Protein AF-A0A0C9VU70-F1 (afdb_monomer_lite)

Organism: Sphaerobolus stellatus (strain SS14) (NCBI:txid990650)

Foldseek 3Di:
DDDDPDDPPPDDCDPVNVVVVVVVVVVVVCVVCVPVDDDDDDDDPPPPDDDADQQEDDPPQFAQAWAPPDDPDVVTDHHAFDADPVRDTHDQFADLVPPPGRRIGGHPNVVVVVVVDDPD

Radius of gyration: 23.04 Å; chains: 1; bounding box: 47×36×75 Å

Secondary structure (DSSP, 8-state):
-----SSS---PPPHHHHHHHHHHHHHHHHHHHTTSS----------S-PPPPTT---GGG--SS-BTT--SSTT-PPPPPEE-TTS-EE-SB--TT-SSSTT-B--HHHHHHTTSS---

pLDDT: mean 81.56, std 17.7, range [32.16, 96.75]

Sequence (120 aa):
ILFRAGKNCDGYFTSEDLLKQVEKAIDIFESRTNGTATGLFMFDNAPSHQKCAPDALSARKMTKDPCEGWTHHKDGPRMCPGVLSDGSLQSFYFPNDHPTMPGWFKGLASFTKAHLLPQK

Structure (mmCIF, N/CA/C/O backbone):
data_AF-A0A0C9VU70-F1
#
_entry.id   AF-A0A0C9VU70-F1
#
loop_
_atom_site.group_PDB
_atom_site.id
_atom_site.type_symbol
_atom_site.label_atom_id
_atom_site.label_alt_id
_atom_site.label_comp_id
_atom_site.label_asym_id
_atom_site.label_entity_id
_atom_site.label_seq_id
_atom_site.pdbx_PDB_ins_code
_atom_site.Cartn_x
_atom_site.Cartn_y
_atom_site.Cartn_z
_atom_site.occupancy
_atom_site.B_iso_or_equiv
_atom_site.auth_seq_id
_atom_site.auth_comp_id
_atom_site.auth_asym_id
_atom_site.auth_atom_id
_atom_site.pdbx_PDB_model_num
ATOM 1 N N . ILE A 1 1 ? -13.955 26.086 -6.479 1.00 51.00 1 ILE A N 1
ATOM 2 C CA . ILE A 1 1 ? -13.919 25.545 -5.097 1.00 51.00 1 ILE A CA 1
ATOM 3 C C . ILE A 1 1 ? -13.038 24.302 -5.124 1.00 51.00 1 ILE A C 1
ATOM 5 O O . ILE A 1 1 ? -13.331 23.405 -5.902 1.00 51.00 1 ILE A O 1
ATOM 9 N N . LEU A 1 2 ? -11.928 24.280 -4.377 1.00 48.12 2 LEU A N 1
ATOM 10 C CA . LEU A 1 2 ? -11.017 23.130 -4.326 1.00 48.12 2 LEU A CA 1
ATOM 11 C C . LEU A 1 2 ? -11.406 22.253 -3.128 1.00 48.12 2 LEU A C 1
ATOM 13 O O . LEU A 1 2 ? -11.131 22.611 -1.985 1.00 48.12 2 LEU A O 1
ATOM 17 N N . PHE A 1 3 ? -12.077 21.133 -3.386 1.00 53.91 3 PHE A N 1
ATOM 18 C CA . PHE A 1 3 ? -12.405 20.155 -2.351 1.00 53.91 3 PHE A CA 1
ATOM 19 C C . PHE A 1 3 ? -11.135 19.386 -1.960 1.00 53.91 3 PHE A C 1
ATOM 21 O O . PHE A 1 3 ? -10.538 18.704 -2.792 1.00 53.91 3 PHE A O 1
ATOM 28 N N . ARG A 1 4 ? -10.696 19.523 -0.704 1.00 45.69 4 ARG A N 1
ATOM 29 C CA . ARG A 1 4 ? -9.593 18.740 -0.128 1.00 45.69 4 ARG A CA 1
ATOM 30 C C . ARG A 1 4 ? -10.188 17.680 0.794 1.00 45.69 4 ARG A C 1
ATOM 32 O O . ARG A 1 4 ? -10.639 18.006 1.887 1.00 45.69 4 ARG A O 1
ATOM 39 N N . ALA A 1 5 ? -10.217 16.431 0.343 1.00 50.44 5 ALA A N 1
ATOM 40 C CA . ALA A 1 5 ? -10.612 15.307 1.185 1.00 50.44 5 ALA A CA 1
ATOM 41 C C . ALA A 1 5 ? -9.443 14.877 2.087 1.00 50.44 5 ALA A C 1
ATOM 43 O O . ALA A 1 5 ? -8.328 14.688 1.600 1.00 50.44 5 ALA A O 1
ATOM 44 N N . GLY A 1 6 ? -9.719 14.679 3.381 1.00 54.88 6 GLY A N 1
ATOM 45 C CA . GLY A 1 6 ? -8.754 14.190 4.372 1.00 54.88 6 GLY A CA 1
ATOM 46 C C . GLY A 1 6 ? -7.858 15.287 4.952 1.00 54.88 6 GLY A C 1
ATOM 47 O O . GLY A 1 6 ? -7.347 16.144 4.235 1.00 54.88 6 GLY A O 1
ATOM 48 N N . LYS A 1 7 ? -7.666 15.266 6.278 1.00 47.84 7 LYS A N 1
ATOM 49 C CA . LYS A 1 7 ? -7.051 16.379 7.017 1.00 47.84 7 LYS A CA 1
ATOM 50 C C . LYS A 1 7 ? -5.566 16.599 6.682 1.00 47.84 7 LYS A C 1
ATOM 52 O O . LYS A 1 7 ? -5.150 17.741 6.771 1.00 47.84 7 LYS A O 1
ATOM 57 N N . ASN A 1 8 ? -4.812 15.582 6.231 1.00 49.22 8 ASN A N 1
ATOM 58 C CA . ASN A 1 8 ? -3.344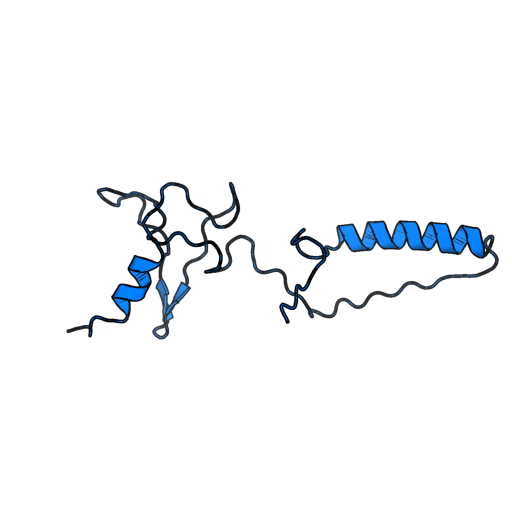 15.687 6.084 1.00 49.22 8 ASN A CA 1
ATOM 59 C C . ASN A 1 8 ? -2.649 14.738 5.068 1.00 49.22 8 ASN A C 1
ATOM 61 O O . ASN A 1 8 ? -1.429 14.757 4.973 1.00 49.22 8 ASN A O 1
ATOM 65 N N . CYS A 1 9 ? -3.349 13.903 4.289 1.00 52.59 9 CYS A N 1
ATOM 66 C CA . CYS A 1 9 ? -2.705 12.790 3.549 1.00 52.59 9 CYS A CA 1
ATOM 67 C C . CYS A 1 9 ? -1.923 11.794 4.447 1.00 52.59 9 CYS A C 1
ATOM 69 O O . CYS A 1 9 ? -1.041 11.101 3.943 1.00 52.59 9 CYS A O 1
ATOM 71 N N . ASP A 1 10 ? -2.270 11.681 5.736 1.00 53.59 10 ASP A N 1
ATOM 72 C C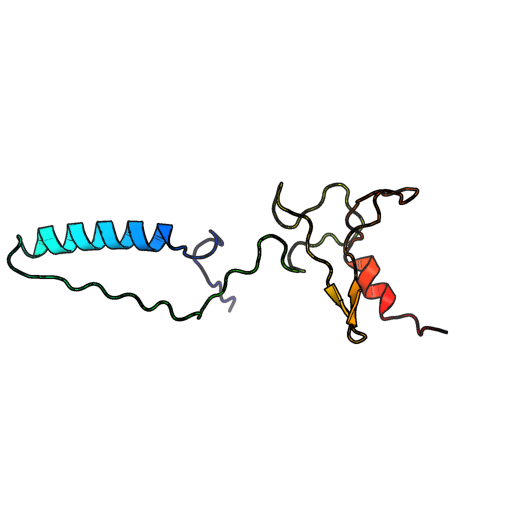A . ASP A 1 10 ? -1.596 10.850 6.760 1.00 53.59 10 ASP A CA 1
ATOM 73 C C . ASP A 1 10 ? -1.810 9.325 6.599 1.00 53.59 10 ASP A C 1
ATOM 75 O O . ASP A 1 10 ? -1.613 8.551 7.530 1.00 53.59 10 ASP A O 1
ATOM 79 N N . GLY A 1 11 ? -2.191 8.861 5.407 1.00 59.47 11 GLY A N 1
ATOM 80 C CA . GLY A 1 11 ? -2.491 7.456 5.140 1.00 59.47 11 GLY A CA 1
ATOM 81 C C . GLY A 1 11 ? -3.966 7.093 5.319 1.00 59.47 11 GLY A C 1
ATOM 82 O O . GLY A 1 11 ? -4.837 7.955 5.433 1.00 59.47 11 GLY A O 1
ATOM 83 N N . TYR A 1 12 ? -4.244 5.793 5.237 1.00 65.44 12 TYR A N 1
ATOM 84 C CA . TYR A 1 12 ? -5.577 5.230 5.442 1.00 65.44 12 TYR A CA 1
ATOM 85 C C . TYR A 1 12 ? -5.783 4.947 6.927 1.00 65.44 12 TYR A C 1
ATOM 87 O O . TYR A 1 12 ? -4.841 4.521 7.585 1.00 65.44 12 TYR A O 1
ATOM 95 N N . PHE A 1 13 ? -7.009 5.136 7.413 1.00 71.69 13 PHE A N 1
ATOM 96 C CA . PHE A 1 13 ? -7.414 4.701 8.748 1.00 71.69 13 PHE A CA 1
ATOM 97 C C . PHE A 1 13 ? -7.218 3.186 8.861 1.00 71.69 13 PHE A C 1
ATOM 99 O O . PHE A 1 13 ? -7.778 2.436 8.053 1.00 71.69 13 PHE A O 1
ATOM 106 N N . THR A 1 14 ? -6.384 2.744 9.801 1.00 78.25 14 THR A N 1
ATOM 107 C CA . THR A 1 14 ? -6.055 1.322 9.961 1.00 78.25 14 THR A CA 1
ATOM 108 C C . THR A 1 14 ? -6.796 0.682 11.136 1.00 78.25 14 THR A C 1
ATOM 110 O O . THR A 1 14 ? -7.457 1.352 11.931 1.00 78.25 14 THR A O 1
ATOM 113 N N . SER A 1 15 ? -6.670 -0.641 11.270 1.00 82.56 15 SER A N 1
ATOM 114 C CA . SER A 1 15 ? -7.137 -1.381 12.448 1.00 82.56 15 SER A CA 1
ATOM 115 C C . SER A 1 15 ? -6.515 -0.861 13.743 1.00 82.56 15 SER A C 1
ATOM 117 O O . SER A 1 15 ? -7.182 -0.812 14.771 1.00 82.56 15 SER A O 1
ATOM 119 N N . GLU A 1 16 ? -5.256 -0.429 13.704 1.00 85.44 16 GLU A N 1
ATOM 120 C CA . GLU A 1 16 ? -4.565 0.115 14.875 1.00 85.44 16 GLU A CA 1
ATOM 121 C C . GLU A 1 16 ? -5.147 1.472 15.288 1.00 85.44 16 GLU A C 1
ATOM 123 O O . GLU A 1 16 ? -5.235 1.765 16.482 1.00 85.44 16 GLU A O 1
ATOM 128 N N . ASP A 1 17 ? -5.568 2.293 14.322 1.00 85.81 17 ASP A N 1
ATOM 129 C CA . ASP A 1 17 ? -6.256 3.555 14.603 1.00 85.81 17 ASP A CA 1
ATOM 130 C C . ASP A 1 17 ? -7.642 3.311 15.210 1.00 85.81 17 ASP A C 1
ATOM 132 O O . ASP A 1 17 ? -8.019 3.992 16.169 1.00 85.81 17 ASP A O 1
ATOM 136 N N . LEU A 1 18 ? -8.361 2.296 14.711 1.00 88.69 18 LEU A N 1
ATOM 137 C CA . LEU A 1 18 ? -9.634 1.853 15.280 1.00 88.69 18 LEU A CA 1
ATOM 138 C C . LEU A 1 18 ? -9.463 1.465 16.753 1.00 88.69 18 LEU A C 1
ATOM 140 O O . LEU A 1 18 ? -10.169 2.001 17.602 1.00 88.69 18 LEU A O 1
ATOM 144 N N . LEU A 1 19 ? -8.501 0.592 17.069 1.00 91.44 19 LEU A N 1
ATOM 145 C CA . LEU A 1 19 ? -8.259 0.133 18.442 1.00 91.44 19 LEU A CA 1
ATOM 146 C C . LEU A 1 19 ? -7.985 1.304 19.395 1.00 91.44 19 LEU A C 1
ATOM 148 O O . LEU A 1 19 ? -8.670 1.444 20.407 1.00 91.44 19 LEU A O 1
ATOM 152 N N . LYS A 1 20 ? -7.072 2.211 19.023 1.00 92.81 20 LYS A N 1
ATOM 153 C CA . LYS A 1 20 ? -6.744 3.402 19.832 1.00 92.81 20 LYS A CA 1
ATOM 154 C C . LYS A 1 20 ? -7.948 4.310 20.070 1.00 92.81 20 LYS A C 1
ATOM 156 O O . LYS A 1 20 ? -8.039 4.974 21.104 1.00 92.81 20 LYS A O 1
ATOM 161 N N . GLN A 1 21 ? -8.838 4.426 19.087 1.00 92.75 21 GLN A N 1
ATOM 162 C CA . GLN A 1 21 ? -10.044 5.234 19.221 1.00 92.75 21 GLN A CA 1
ATOM 163 C C . GLN A 1 21 ? -11.063 4.563 20.147 1.00 92.75 21 GLN A C 1
ATOM 165 O O . GLN A 1 21 ? -11.703 5.254 20.940 1.00 92.75 21 GLN A O 1
ATOM 170 N N . VAL A 1 22 ? -11.201 3.239 20.060 1.00 95.25 22 VAL A N 1
ATOM 171 C CA . VAL A 1 22 ? -12.130 2.462 20.887 1.00 95.25 22 VAL A CA 1
ATOM 172 C C . VAL A 1 22 ? -11.701 2.445 22.348 1.00 95.25 22 VAL A C 1
ATOM 174 O O . VAL A 1 22 ? -12.548 2.672 23.202 1.00 95.25 22 VAL A O 1
ATOM 177 N N . GLU A 1 23 ? -10.410 2.289 22.643 1.00 96.62 23 GLU A N 1
ATOM 178 C CA . GLU A 1 23 ? -9.882 2.391 24.014 1.00 96.62 23 GLU A CA 1
ATOM 179 C C . GLU A 1 23 ? -10.287 3.719 24.669 1.00 96.62 23 GLU A C 1
ATOM 181 O O . GLU A 1 23 ? -10.918 3.738 25.722 1.00 96.62 23 GLU A O 1
ATOM 186 N N . LYS A 1 24 ? -10.060 4.842 23.976 1.00 96.44 24 LYS A N 1
ATOM 187 C CA . LYS A 1 24 ? -10.484 6.164 24.464 1.00 96.44 24 LYS A CA 1
ATOM 188 C C . LYS A 1 24 ? -11.998 6.281 24.626 1.00 96.44 24 LYS A C 1
ATOM 190 O O . LYS A 1 24 ? -12.469 6.982 25.518 1.00 96.44 24 LYS A O 1
ATOM 195 N N . ALA A 1 25 ? -12.771 5.661 23.736 1.00 95.56 25 ALA A N 1
ATOM 196 C CA . ALA A 1 25 ? -14.225 5.671 23.830 1.00 95.56 25 ALA A CA 1
ATOM 197 C C . ALA A 1 25 ? -14.716 4.885 25.055 1.00 95.56 25 ALA A C 1
ATOM 199 O O . ALA A 1 25 ? -15.658 5.335 25.706 1.00 95.56 25 ALA A O 1
ATOM 200 N N . ILE A 1 26 ? -14.062 3.768 25.389 1.00 96.38 26 ILE A N 1
ATOM 201 C CA . ILE A 1 26 ? -14.329 2.982 26.599 1.00 96.38 26 ILE A CA 1
ATOM 202 C C . ILE A 1 26 ? -14.014 3.818 27.843 1.00 96.38 26 ILE A C 1
ATOM 204 O O . ILE A 1 26 ? -14.902 3.982 28.675 1.00 96.38 26 ILE A O 1
ATOM 208 N N . ASP A 1 27 ? -12.839 4.453 27.920 1.00 96.19 27 ASP A N 1
ATOM 209 C CA . ASP A 1 27 ? -12.466 5.311 29.060 1.00 96.19 27 ASP A CA 1
ATOM 210 C C . ASP A 1 27 ? -13.502 6.428 29.305 1.00 96.19 27 ASP A C 1
ATOM 212 O O . ASP A 1 27 ? -13.919 6.721 30.433 1.00 96.19 27 ASP A O 1
ATOM 216 N N . ILE A 1 28 ? -13.959 7.068 28.224 1.00 96.38 28 ILE A N 1
ATOM 217 C CA . ILE A 1 28 ? -14.998 8.101 28.291 1.00 96.38 28 ILE A CA 1
ATOM 218 C C . ILE A 1 28 ? -16.331 7.494 28.735 1.00 96.38 28 ILE A C 1
ATOM 220 O O . ILE A 1 28 ? -17.023 8.079 29.565 1.00 96.38 28 ILE A O 1
ATOM 224 N N . PHE A 1 29 ? -16.714 6.340 28.196 1.00 96.75 29 PHE A N 1
ATOM 225 C CA . PHE A 1 29 ? -17.962 5.679 28.558 1.00 96.75 29 PHE A CA 1
ATOM 226 C C . PHE A 1 29 ? -17.983 5.294 30.042 1.00 96.75 29 PHE A C 1
ATOM 228 O O . PHE A 1 29 ? -18.928 5.641 30.753 1.00 96.75 29 PHE A O 1
ATOM 235 N N . GLU A 1 30 ? -16.936 4.640 30.536 1.00 96.12 30 GLU A N 1
ATOM 236 C CA . GLU A 1 30 ? -16.834 4.207 31.930 1.00 96.12 30 GLU A CA 1
ATOM 237 C C . GLU A 1 30 ? -16.805 5.399 32.891 1.00 96.12 30 GLU A C 1
ATOM 239 O O . GLU A 1 30 ? -17.543 5.413 33.878 1.00 96.12 30 GLU A O 1
ATOM 244 N N . SER A 1 31 ? -16.039 6.448 32.569 1.00 95.69 31 SER A N 1
ATOM 245 C CA . SER A 1 31 ? -15.976 7.660 33.401 1.00 95.69 31 SER A CA 1
ATOM 246 C C . SER A 1 31 ? -17.301 8.421 33.478 1.00 95.69 31 SER A C 1
ATOM 248 O O . SER A 1 31 ? -17.577 9.066 34.488 1.00 95.69 31 SER A O 1
ATOM 250 N N . ARG A 1 32 ? -18.133 8.362 32.429 1.00 95.81 32 ARG A N 1
ATOM 251 C CA . ARG A 1 32 ? -19.442 9.034 32.386 1.00 95.81 32 ARG A CA 1
ATOM 252 C C . ARG A 1 32 ? -20.569 8.220 32.997 1.00 95.81 32 ARG A C 1
ATOM 254 O O . ARG A 1 32 ? -21.546 8.802 33.457 1.00 95.81 32 ARG A O 1
ATOM 261 N N . THR A 1 33 ? -20.463 6.900 32.938 1.00 96.00 33 THR A N 1
ATOM 262 C CA . THR A 1 33 ? -21.506 5.990 33.420 1.00 96.00 33 THR A CA 1
ATOM 263 C C . THR A 1 33 ? -21.217 5.469 34.818 1.00 96.00 33 THR A C 1
ATOM 265 O O . THR A 1 33 ? -22.113 4.901 35.437 1.00 96.00 33 THR A O 1
ATOM 268 N N . ASN A 1 34 ? -19.995 5.644 35.330 1.00 93.19 34 ASN A N 1
ATOM 269 C CA . ASN A 1 34 ? -19.572 5.165 36.644 1.00 93.19 34 ASN A CA 1
ATOM 270 C C . ASN A 1 34 ? -19.878 3.667 36.844 1.00 93.19 34 ASN A C 1
ATOM 272 O O . ASN A 1 34 ? -20.260 3.244 37.932 1.00 93.19 34 ASN A O 1
ATOM 276 N N . GLY A 1 35 ? -19.772 2.872 35.772 1.00 88.81 35 GLY A N 1
ATOM 277 C CA . GLY A 1 35 ? -20.049 1.432 35.790 1.00 88.81 35 GLY A CA 1
ATOM 278 C C . GLY A 1 35 ? -21.530 1.052 35.909 1.00 88.81 35 GLY A C 1
ATOM 279 O O . GLY A 1 35 ? -21.843 -0.115 36.119 1.00 88.81 35 GLY A O 1
ATOM 280 N N . THR A 1 36 ? -22.455 2.007 35.776 1.00 96.00 36 THR A N 1
ATOM 281 C CA . THR A 1 36 ? -23.905 1.751 35.897 1.00 96.00 36 THR A CA 1
ATOM 282 C C . THR A 1 36 ? -24.572 1.323 34.589 1.00 96.00 36 THR A C 1
ATOM 284 O O . THR A 1 36 ? -25.744 0.950 34.590 1.00 96.00 36 THR A O 1
ATOM 287 N N . ALA A 1 37 ? -23.842 1.358 33.473 1.00 95.69 37 ALA A N 1
ATOM 288 C CA . ALA A 1 37 ? -24.340 0.975 32.160 1.00 95.69 37 ALA A CA 1
ATOM 289 C C . ALA A 1 37 ? -23.364 0.029 31.456 1.00 95.69 37 ALA A C 1
ATOM 291 O O . ALA A 1 37 ? -22.153 0.093 31.659 1.00 95.69 37 ALA A O 1
ATOM 292 N N . THR A 1 38 ? -23.899 -0.819 30.579 1.00 95.00 38 THR A N 1
ATOM 293 C CA . THR A 1 38 ? -23.112 -1.715 29.725 1.00 95.00 38 THR A CA 1
ATOM 294 C C . THR A 1 38 ? -23.099 -1.180 28.298 1.00 95.00 38 THR A C 1
ATOM 296 O O . THR A 1 38 ? -24.155 -0.988 27.695 1.00 95.00 38 THR A O 1
ATOM 299 N N . GLY A 1 39 ? -21.905 -0.929 27.761 1.00 92.69 39 GLY A N 1
ATOM 300 C CA . GLY A 1 39 ? -21.710 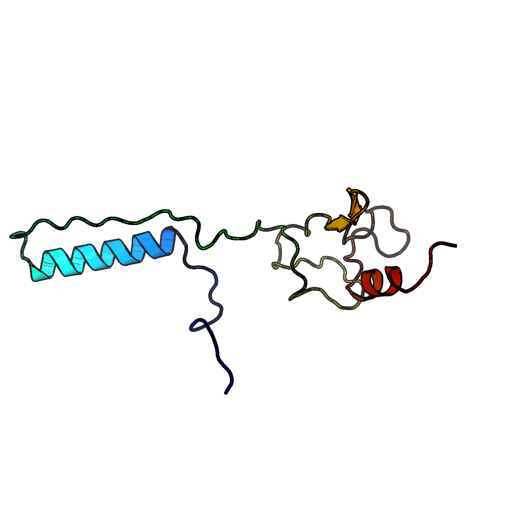-0.497 26.379 1.00 92.69 39 GLY A CA 1
ATOM 301 C C . GLY A 1 39 ? -21.467 -1.687 25.452 1.00 92.69 39 GLY A C 1
ATOM 302 O O . GLY A 1 39 ? -20.639 -2.543 25.751 1.00 92.69 39 GLY A O 1
ATOM 303 N N . LEU A 1 40 ? -22.163 -1.727 24.314 1.00 94.38 40 LEU A N 1
ATOM 304 C CA . LEU A 1 40 ? -21.895 -2.663 23.222 1.00 94.38 40 LEU A CA 1
ATOM 305 C C . LEU A 1 40 ? -21.329 -1.883 22.033 1.00 94.38 40 LEU A C 1
ATOM 307 O O . LEU A 1 40 ? -22.028 -1.072 21.428 1.00 94.38 40 LEU A O 1
ATOM 311 N N . PHE A 1 41 ? -20.067 -2.139 21.696 1.00 92.44 41 PHE A N 1
ATOM 312 C CA . PHE A 1 41 ? -19.391 -1.527 20.554 1.00 92.44 41 PHE A CA 1
ATOM 313 C C . PHE A 1 41 ? -19.337 -2.538 19.408 1.00 92.44 41 PHE A C 1
ATOM 315 O O . PHE A 1 41 ? -18.739 -3.603 19.547 1.00 92.44 41 PHE A O 1
ATOM 322 N N . MET A 1 42 ? -19.975 -2.217 18.283 1.00 91.44 42 MET A N 1
ATOM 323 C CA . MET A 1 42 ? -20.003 -3.066 17.091 1.00 91.44 42 MET A CA 1
ATOM 324 C C . MET A 1 42 ? -19.390 -2.319 15.916 1.00 91.44 42 MET A C 1
ATOM 326 O O . MET A 1 42 ? -19.737 -1.167 15.657 1.00 91.44 42 MET A O 1
ATOM 330 N N . PHE A 1 43 ? -18.502 -2.996 15.196 1.00 87.06 43 PHE A N 1
ATOM 331 C CA . PHE A 1 43 ? -17.837 -2.461 14.016 1.00 87.06 43 PHE A CA 1
ATOM 332 C C . PHE A 1 43 ? -18.161 -3.351 12.830 1.00 87.06 43 PHE A C 1
ATOM 334 O O . PHE A 1 43 ? -18.081 -4.576 12.922 1.00 87.06 43 PHE A O 1
ATOM 341 N N . ASP A 1 44 ? -18.533 -2.722 11.725 1.00 84.75 44 ASP A N 1
ATOM 342 C CA . ASP A 1 44 ? -18.721 -3.413 10.463 1.00 84.75 44 ASP A CA 1
ATOM 343 C C . ASP A 1 44 ? -17.369 -3.542 9.749 1.00 84.75 44 ASP A C 1
ATOM 345 O O . ASP A 1 44 ? -16.623 -2.569 9.631 1.00 84.75 44 ASP A O 1
ATOM 349 N N . ASN A 1 45 ? -17.065 -4.747 9.266 1.00 74.44 45 ASN A N 1
ATOM 350 C CA . ASN A 1 45 ? -15.903 -5.017 8.420 1.00 74.44 45 ASN A CA 1
ATOM 351 C C . ASN A 1 45 ? -16.287 -4.966 6.932 1.00 74.44 45 ASN A C 1
ATOM 353 O O . ASN A 1 45 ? -15.730 -5.700 6.110 1.00 74.44 45 ASN A O 1
ATOM 357 N N . ALA A 1 46 ? -17.280 -4.145 6.574 1.00 71.25 46 ALA A N 1
ATOM 358 C CA . ALA A 1 46 ? -17.627 -3.919 5.184 1.00 71.25 46 ALA A CA 1
ATOM 359 C C . ALA A 1 46 ? -16.365 -3.495 4.415 1.00 71.25 46 ALA A C 1
ATOM 361 O O . ALA A 1 46 ? -15.694 -2.536 4.809 1.00 71.25 46 ALA A O 1
ATOM 362 N N . PRO A 1 47 ? -16.032 -4.170 3.301 1.00 62.66 47 PRO A N 1
ATOM 363 C CA . PRO A 1 47 ? -14.868 -3.856 2.483 1.00 62.66 47 PRO A CA 1
ATOM 364 C C . PRO A 1 47 ? -15.133 -2.590 1.653 1.00 62.66 47 PRO A C 1
ATOM 366 O O . PRO A 1 47 ? -15.122 -2.621 0.427 1.00 62.66 47 PRO A O 1
ATOM 369 N N . SER A 1 48 ? -15.416 -1.461 2.302 1.00 58.62 48 SER A N 1
ATOM 370 C CA . SER A 1 48 ? -15.646 -0.181 1.628 1.00 58.62 48 SER A CA 1
ATOM 371 C C . SER A 1 48 ? -14.335 0.506 1.231 1.00 58.62 48 SER A C 1
ATOM 373 O O . SER A 1 48 ? -14.337 1.348 0.334 1.00 58.62 48 SER A O 1
ATOM 375 N N . HIS A 1 49 ? -13.198 0.097 1.813 1.00 56.00 49 HIS A N 1
ATOM 376 C CA . HIS A 1 49 ? -11.874 0.650 1.519 1.00 56.00 49 HIS A CA 1
ATOM 377 C C . HIS A 1 49 ? -10.785 -0.431 1.549 1.00 56.00 49 HIS A C 1
ATOM 379 O O . HIS A 1 49 ? -10.049 -0.574 2.523 1.00 56.00 49 HIS A O 1
ATOM 385 N N . GLN A 1 50 ? -10.650 -1.203 0.468 1.00 59.53 50 GLN A N 1
ATOM 386 C CA . GLN A 1 50 ? -9.477 -2.063 0.312 1.00 59.53 50 GLN A CA 1
ATOM 387 C C . GLN A 1 50 ? -8.227 -1.194 0.145 1.00 59.53 50 GLN A C 1
ATOM 389 O O . GLN A 1 50 ? -8.124 -0.384 -0.779 1.00 59.53 50 GLN A O 1
ATOM 394 N N . LYS A 1 51 ? -7.261 -1.370 1.048 1.00 69.56 51 LYS A N 1
ATOM 395 C CA . LYS A 1 51 ? -5.908 -0.850 0.864 1.00 69.56 51 LYS A CA 1
ATOM 396 C C . LYS A 1 51 ? -5.291 -1.573 -0.335 1.00 69.56 51 LYS A C 1
ATOM 398 O O . LYS A 1 51 ? -5.228 -2.800 -0.341 1.00 69.56 51 LYS A O 1
ATOM 403 N N . CYS A 1 52 ? -4.826 -0.825 -1.334 1.00 77.38 52 CYS A N 1
ATOM 404 C CA . CYS A 1 52 ? -4.052 -1.411 -2.426 1.00 77.38 52 CYS A CA 1
ATOM 405 C C . CYS A 1 52 ? -2.805 -2.116 -1.871 1.00 77.38 52 CYS A C 1
ATOM 407 O O . CYS A 1 52 ? -2.215 -1.656 -0.888 1.00 77.38 52 CYS A O 1
ATOM 409 N N . ALA A 1 53 ? -2.398 -3.216 -2.506 1.00 82.00 53 ALA A N 1
ATOM 410 C CA . ALA A 1 53 ? -1.183 -3.926 -2.126 1.00 82.00 53 ALA A CA 1
ATOM 411 C C . ALA A 1 53 ? 0.035 -2.974 -2.117 1.00 82.00 53 ALA A C 1
ATOM 413 O O . ALA A 1 53 ? 0.055 -2.009 -2.887 1.00 82.00 53 ALA A O 1
ATOM 414 N N . PRO A 1 54 ? 1.052 -3.209 -1.266 1.00 85.12 54 PRO A N 1
ATOM 415 C CA . PRO A 1 54 ? 2.225 -2.338 -1.176 1.00 85.12 54 PRO A CA 1
ATOM 416 C C . PRO A 1 54 ? 3.045 -2.227 -2.460 1.00 85.12 54 PRO A C 1
ATOM 418 O O . PRO A 1 54 ? 3.926 -1.384 -2.509 1.00 85.12 54 PRO A O 1
ATOM 421 N N . ASP A 1 55 ? 2.819 -3.102 -3.436 1.00 88.25 55 ASP A N 1
ATOM 422 C CA . ASP A 1 55 ? 3.420 -3.147 -4.769 1.00 88.25 55 ASP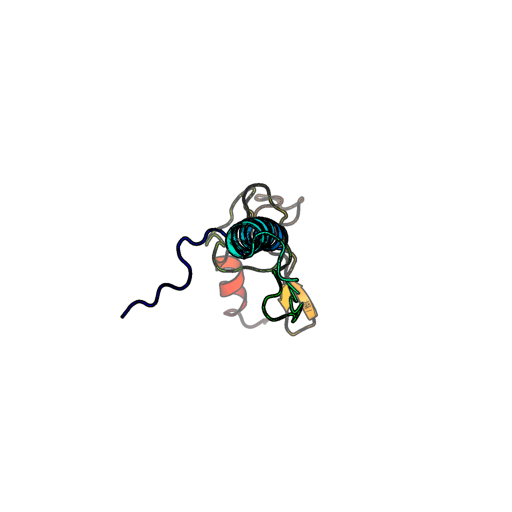 A CA 1
ATOM 423 C C . ASP A 1 55 ? 2.407 -2.818 -5.881 1.00 88.25 55 ASP A C 1
ATOM 425 O O . ASP A 1 55 ? 2.739 -2.894 -7.063 1.00 88.25 55 ASP A O 1
ATOM 429 N N . ALA A 1 56 ? 1.173 -2.445 -5.533 1.00 87.31 56 ALA A N 1
ATOM 430 C CA . ALA A 1 56 ? 0.127 -2.182 -6.507 1.00 87.31 56 ALA A CA 1
ATOM 431 C C . ALA A 1 56 ? 0.482 -1.014 -7.436 1.00 87.31 56 ALA A C 1
ATOM 433 O O . ALA A 1 56 ? 1.127 -0.032 -7.057 1.00 87.31 56 ALA A O 1
ATOM 434 N N . LEU A 1 57 ? -0.022 -1.097 -8.667 1.00 85.56 57 LEU A N 1
ATOM 435 C CA . LEU A 1 57 ? 0.147 -0.063 -9.676 1.00 85.56 57 LEU A CA 1
ATOM 436 C C . LEU A 1 57 ? -0.355 1.304 -9.176 1.00 85.56 57 LEU A C 1
ATOM 438 O O . LEU A 1 57 ? -1.532 1.473 -8.853 1.00 85.56 57 LEU A O 1
ATOM 442 N N . SER A 1 58 ? 0.517 2.315 -9.195 1.00 84.8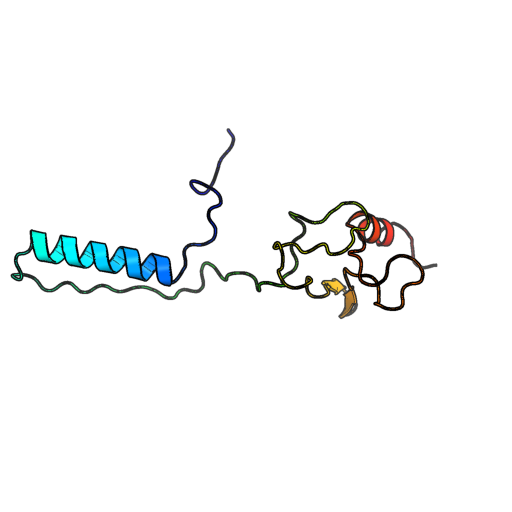1 58 SER A N 1
ATOM 443 C CA . SER A 1 58 ? 0.139 3.695 -8.887 1.00 84.81 58 SER A CA 1
ATOM 444 C C . SER A 1 58 ? 0.849 4.693 -9.795 1.00 84.81 58 SER A C 1
ATOM 446 O O . SER A 1 58 ? 2.042 4.952 -9.657 1.00 84.81 58 SER A O 1
ATOM 448 N N . ALA A 1 59 ? 0.093 5.324 -10.695 1.00 82.62 59 ALA A N 1
ATOM 449 C CA . ALA A 1 59 ? 0.625 6.342 -11.601 1.00 82.62 59 ALA A CA 1
ATOM 450 C C . ALA A 1 59 ? 0.944 7.678 -10.903 1.00 82.62 59 ALA A C 1
ATOM 452 O O . ALA A 1 59 ? 1.690 8.497 -11.433 1.00 82.62 59 ALA A O 1
ATOM 453 N N . ARG A 1 60 ? 0.410 7.912 -9.695 1.00 82.56 60 ARG A N 1
ATOM 454 C CA . ARG A 1 60 ? 0.439 9.225 -9.023 1.00 82.56 60 ARG A CA 1
ATOM 455 C C . ARG A 1 60 ? 1.851 9.731 -8.707 1.00 82.56 60 ARG A C 1
ATOM 457 O O . ARG A 1 60 ? 2.039 10.935 -8.569 1.00 82.56 60 ARG A O 1
ATOM 464 N N . LYS A 1 61 ? 2.815 8.822 -8.540 1.00 83.06 61 LYS A N 1
ATOM 465 C CA . LYS A 1 61 ? 4.191 9.139 -8.119 1.00 83.06 61 LYS A CA 1
ATOM 466 C C . LYS A 1 61 ? 5.258 8.738 -9.138 1.00 83.06 61 LYS A C 1
ATOM 468 O O . LYS A 1 61 ? 6.437 8.926 -8.854 1.00 83.06 61 LYS A O 1
ATOM 473 N N . MET A 1 62 ? 4.868 8.166 -10.278 1.00 89.50 62 MET A N 1
ATOM 474 C CA . MET A 1 62 ? 5.816 7.697 -11.291 1.00 89.50 62 MET A CA 1
ATOM 475 C C . MET A 1 62 ? 6.649 8.862 -11.832 1.00 89.50 62 MET A C 1
ATOM 477 O O . MET A 1 62 ? 6.104 9.907 -12.193 1.00 89.50 62 MET A O 1
ATOM 481 N N . THR A 1 63 ? 7.967 8.678 -11.924 1.00 91.25 63 THR A N 1
ATOM 482 C CA . THR A 1 63 ? 8.836 9.637 -12.615 1.00 91.25 63 THR A CA 1
ATOM 483 C C . THR A 1 63 ? 8.559 9.608 -14.116 1.00 91.25 63 THR A C 1
ATOM 485 O O . THR A 1 63 ? 8.167 8.585 -14.683 1.00 91.25 63 THR A O 1
ATOM 488 N N . LYS A 1 64 ? 8.750 10.744 -14.790 1.00 90.56 64 LYS A N 1
ATOM 489 C CA . LYS A 1 64 ? 8.575 10.822 -16.245 1.00 90.56 64 LYS A CA 1
ATOM 490 C C . LYS A 1 64 ? 9.641 10.010 -16.983 1.00 90.56 64 LYS A C 1
ATOM 492 O O . LYS A 1 64 ? 9.303 9.260 -17.897 1.00 90.56 64 LYS A O 1
ATOM 497 N N . ASP A 1 65 ? 10.884 10.150 -16.544 1.00 93.31 65 ASP A N 1
ATOM 498 C CA . ASP A 1 65 ? 12.073 9.567 -17.159 1.00 93.31 65 ASP A CA 1
ATOM 499 C C . ASP A 1 65 ? 12.608 8.388 -16.326 1.00 93.31 65 ASP A C 1
ATOM 501 O O . ASP A 1 65 ? 12.176 8.209 -15.173 1.00 93.31 65 ASP A O 1
ATOM 505 N N . PRO A 1 66 ? 13.511 7.562 -16.894 1.00 95.12 66 PRO A N 1
ATOM 506 C CA . PRO A 1 66 ? 14.112 6.457 -16.171 1.00 95.12 66 PRO A CA 1
ATOM 507 C C . PRO A 1 66 ? 14.783 6.891 -14.869 1.00 95.12 66 PRO A C 1
ATOM 509 O O . PRO A 1 66 ? 15.430 7.936 -14.815 1.00 95.12 66 PRO A O 1
ATOM 512 N N . CYS A 1 67 ? 14.631 6.087 -13.819 1.00 94.19 67 CYS A N 1
ATOM 513 C CA . CYS A 1 67 ? 15.140 6.428 -12.494 1.00 94.19 67 CYS A CA 1
ATOM 514 C C . CYS A 1 67 ? 15.680 5.190 -11.771 1.00 94.19 67 CYS A C 1
ATOM 516 O O . CYS A 1 67 ? 14.977 4.185 -11.611 1.00 94.19 67 CYS A O 1
ATOM 518 N N . GLU A 1 68 ? 16.938 5.272 -11.341 1.00 94.69 68 GLU A N 1
ATOM 519 C CA . GLU A 1 68 ? 17.594 4.240 -10.546 1.00 94.69 68 GLU A CA 1
ATOM 520 C C . GLU A 1 68 ? 16.955 4.117 -9.164 1.00 94.69 68 GLU A C 1
ATOM 522 O O . GLU A 1 68 ? 16.672 5.117 -8.507 1.00 94.69 68 GLU A O 1
ATOM 527 N N . GLY A 1 69 ? 16.717 2.882 -8.716 1.00 89.81 69 GLY A N 1
ATOM 528 C CA . GLY A 1 69 ? 16.226 2.612 -7.361 1.00 89.81 69 GLY A CA 1
ATOM 529 C C . GLY A 1 69 ? 14.823 3.147 -7.052 1.00 89.81 69 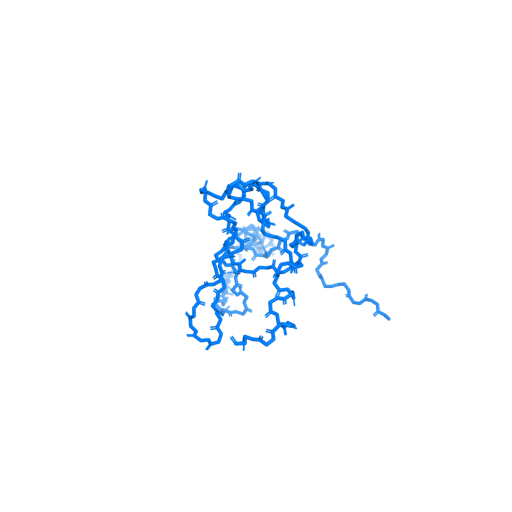GLY A C 1
ATOM 530 O O . GLY A 1 69 ? 14.398 3.091 -5.903 1.00 89.81 69 GLY A O 1
ATOM 531 N N . TRP A 1 70 ? 14.087 3.663 -8.041 1.00 93.62 70 TRP A N 1
ATOM 532 C CA . TRP A 1 70 ? 12.794 4.290 -7.785 1.00 93.62 70 TRP A CA 1
ATOM 533 C C . TRP A 1 70 ? 11.704 3.280 -7.402 1.00 93.62 70 TRP A C 1
ATOM 535 O O . TRP A 1 70 ? 11.441 2.291 -8.095 1.00 93.62 70 TRP A O 1
ATOM 545 N N . THR A 1 71 ? 10.993 3.597 -6.324 1.00 91.56 71 THR A N 1
ATOM 546 C CA . THR A 1 71 ? 9.814 2.883 -5.832 1.00 91.56 71 THR A CA 1
ATOM 547 C C . THR A 1 71 ? 8.762 3.898 -5.373 1.00 91.56 71 THR A C 1
ATOM 549 O O . THR A 1 71 ? 9.072 4.981 -4.878 1.00 91.56 71 THR A O 1
ATOM 552 N N . HIS A 1 72 ? 7.479 3.573 -5.540 1.00 86.44 72 HIS A N 1
ATOM 553 C CA . HIS A 1 72 ? 6.368 4.473 -5.186 1.00 86.44 72 HIS A CA 1
ATOM 554 C C . HIS A 1 72 ? 6.223 4.723 -3.667 1.00 86.44 72 HIS A C 1
ATOM 556 O O . HIS A 1 72 ? 5.673 5.751 -3.240 1.00 86.44 72 HIS A O 1
ATOM 562 N N . HIS A 1 73 ? 6.750 3.804 -2.859 1.00 86.19 73 HIS A N 1
ATOM 563 C CA . HIS A 1 73 ? 7.024 3.970 -1.436 1.00 86.19 73 HIS A CA 1
ATOM 564 C C . HIS A 1 73 ? 8.536 3.952 -1.232 1.00 86.19 73 HIS A C 1
ATOM 566 O O . HIS A 1 73 ? 9.196 3.054 -1.749 1.00 86.19 73 HIS A O 1
ATOM 572 N N . LYS A 1 74 ? 9.077 4.928 -0.494 1.00 83.62 74 LYS A N 1
ATOM 573 C CA . LYS A 1 74 ? 10.504 4.966 -0.151 1.00 83.62 74 LYS A CA 1
ATOM 574 C C . LYS A 1 74 ? 10.888 3.645 0.524 1.00 83.62 74 LYS A C 1
ATOM 576 O O . LYS A 1 74 ? 10.193 3.238 1.451 1.00 83.62 74 LYS A O 1
ATOM 581 N N . ASP A 1 75 ? 11.924 2.985 0.010 1.00 86.25 75 ASP A N 1
ATOM 582 C CA . ASP A 1 75 ? 12.411 1.676 0.476 1.00 86.25 75 ASP A CA 1
ATOM 583 C C . ASP A 1 75 ? 11.359 0.540 0.415 1.00 86.25 75 ASP A C 1
ATOM 585 O O . ASP A 1 75 ? 11.529 -0.521 1.011 1.00 86.25 75 ASP A O 1
ATOM 589 N N . GLY A 1 76 ? 10.253 0.757 -0.305 1.00 87.56 76 GLY A N 1
ATOM 590 C CA . GLY A 1 76 ? 9.190 -0.223 -0.519 1.00 87.56 76 GLY A CA 1
ATOM 591 C C . GLY A 1 76 ? 9.464 -1.162 -1.697 1.00 87.56 76 GLY A C 1
ATOM 592 O O . GLY A 1 76 ? 10.473 -1.028 -2.389 1.00 87.56 76 GLY A O 1
ATOM 593 N N . PRO A 1 77 ? 8.559 -2.116 -1.972 1.00 92.62 77 PRO A N 1
ATOM 594 C CA . PRO A 1 77 ? 8.730 -3.028 -3.093 1.00 92.62 77 PRO A CA 1
ATOM 595 C C . PRO A 1 77 ? 8.610 -2.304 -4.444 1.00 92.62 77 PRO A C 1
ATOM 597 O O . PRO A 1 77 ? 7.956 -1.261 -4.587 1.00 92.62 77 PRO A O 1
ATOM 600 N N . ARG A 1 78 ? 9.232 -2.899 -5.470 1.00 93.25 78 ARG A N 1
ATOM 601 C CA . ARG A 1 78 ? 8.990 -2.533 -6.872 1.00 93.25 78 ARG A CA 1
ATOM 602 C C . ARG A 1 78 ? 7.518 -2.771 -7.197 1.00 93.25 78 ARG A C 1
ATOM 604 O O . ARG A 1 78 ? 6.944 -3.744 -6.723 1.00 93.25 78 ARG A O 1
ATOM 611 N N . MET A 1 79 ? 6.924 -1.904 -8.015 1.00 93.19 79 MET A N 1
ATOM 612 C CA . MET A 1 79 ? 5.544 -2.127 -8.453 1.00 93.19 79 MET A CA 1
ATOM 613 C C . MET A 1 79 ? 5.424 -3.424 -9.256 1.00 93.19 79 MET A C 1
ATOM 615 O O . MET A 1 79 ? 6.298 -3.733 -10.076 1.00 93.19 79 MET A O 1
ATOM 619 N N . CYS A 1 80 ? 4.318 -4.134 -9.055 1.00 91.56 80 CYS A N 1
ATOM 620 C CA . CYS A 1 80 ? 3.967 -5.312 -9.829 1.00 91.56 80 CYS A CA 1
ATOM 621 C C . CYS A 1 80 ? 3.752 -4.949 -11.315 1.00 91.56 80 CYS A C 1
ATOM 623 O O . CYS A 1 80 ? 3.390 -3.810 -11.636 1.00 91.56 80 CYS A O 1
ATOM 625 N N . PRO A 1 81 ? 4.022 -5.880 -12.250 1.00 91.50 81 PRO A N 1
ATOM 626 C CA . PRO A 1 81 ? 3.793 -5.639 -13.668 1.00 91.50 81 PRO A CA 1
ATOM 627 C C . PRO A 1 81 ? 2.307 -5.392 -13.948 1.00 91.50 81 PRO A C 1
ATOM 629 O O . PRO A 1 81 ? 1.432 -6.008 -13.342 1.00 91.50 81 PRO A O 1
ATOM 632 N N . GLY A 1 82 ? 2.030 -4.498 -14.895 1.00 88.00 82 GLY A N 1
ATOM 633 C CA . GLY A 1 82 ? 0.679 -4.305 -15.413 1.00 88.00 82 GLY A CA 1
ATOM 634 C C . GLY A 1 82 ? 0.282 -5.471 -16.314 1.00 88.00 82 GLY A C 1
ATOM 635 O O . GLY A 1 82 ? 1.148 -6.170 -16.836 1.00 88.00 82 GLY A O 1
ATOM 636 N N . VAL A 1 83 ? -1.017 -5.661 -16.527 1.00 89.94 83 VAL A N 1
ATOM 637 C CA . VAL A 1 83 ? -1.544 -6.622 -17.504 1.00 89.94 83 VAL A CA 1
ATOM 638 C C . VAL A 1 83 ? -2.130 -5.830 -18.667 1.00 89.94 83 VAL A C 1
ATOM 640 O O . VAL A 1 83 ? -2.979 -4.961 -18.457 1.00 89.94 83 VAL A O 1
ATOM 643 N N . LEU A 1 84 ? -1.645 -6.086 -19.880 1.00 86.62 84 LEU A N 1
ATOM 644 C CA . LEU A 1 84 ? -2.172 -5.490 -21.105 1.00 86.62 84 LEU A CA 1
ATOM 645 C C . LEU A 1 84 ? -3.468 -6.187 -21.542 1.00 86.62 84 LEU A C 1
ATOM 647 O O . LEU A 1 84 ? -3.827 -7.252 -21.046 1.00 86.62 84 LEU A O 1
ATOM 651 N N . SER A 1 85 ? -4.184 -5.589 -22.495 1.00 86.94 85 SER A N 1
ATOM 652 C CA . SER A 1 85 ? -5.450 -6.133 -23.011 1.00 86.94 85 SER A CA 1
ATOM 653 C C . SER A 1 85 ? -5.314 -7.505 -23.676 1.00 86.94 85 SER A C 1
ATOM 655 O O . SER A 1 85 ? -6.291 -8.241 -23.750 1.00 86.94 85 SER A O 1
ATOM 657 N N . ASP A 1 86 ? -4.119 -7.849 -24.157 1.00 91.44 86 ASP A N 1
ATOM 658 C CA . ASP A 1 86 ? -3.783 -9.164 -24.718 1.00 91.44 86 ASP A CA 1
ATOM 659 C C . ASP A 1 86 ? -3.382 -10.198 -23.644 1.00 91.44 86 ASP A C 1
ATOM 661 O O . ASP A 1 86 ? -3.049 -11.336 -23.968 1.00 91.44 86 ASP A O 1
ATOM 665 N N . GLY A 1 87 ? -3.408 -9.810 -22.364 1.00 90.25 87 GLY A N 1
ATOM 666 C CA . GLY A 1 87 ? -3.009 -10.633 -21.224 1.00 90.25 87 GLY A CA 1
ATOM 667 C C . GLY A 1 87 ? -1.503 -10.655 -20.953 1.00 90.25 87 GLY A C 1
ATOM 668 O O . GLY A 1 87 ? -1.074 -11.268 -19.974 1.00 90.25 87 GLY A O 1
ATOM 669 N N . SER A 1 88 ? -0.687 -9.989 -21.775 1.00 90.94 88 SER A N 1
ATOM 670 C CA . SER A 1 88 ? 0.757 -9.937 -21.562 1.00 90.94 88 SER A CA 1
ATOM 671 C C . SER A 1 88 ? 1.130 -9.038 -20.378 1.00 90.94 88 SER A C 1
ATOM 673 O O . SER A 1 88 ? 0.460 -8.051 -20.061 1.00 90.94 88 SER A O 1
ATOM 675 N N . LEU A 1 89 ? 2.223 -9.393 -19.698 1.00 91.88 89 LEU A N 1
ATOM 676 C CA . LEU A 1 89 ? 2.738 -8.628 -18.568 1.00 91.88 89 LEU A CA 1
ATOM 677 C C . LEU A 1 89 ? 3.620 -7.473 -19.046 1.00 91.88 89 LEU A C 1
ATOM 679 O O . LEU A 1 89 ? 4.607 -7.663 -19.758 1.00 91.88 89 LEU A O 1
ATOM 683 N N . GLN A 1 90 ? 3.327 -6.274 -18.563 1.00 90.19 90 GLN A N 1
ATOM 684 C CA . GLN A 1 90 ? 4.122 -5.081 -18.794 1.00 90.19 90 GLN A CA 1
ATOM 685 C C . GLN A 1 90 ? 4.940 -4.741 -17.546 1.00 90.19 90 GLN A C 1
ATOM 687 O O . GLN A 1 90 ? 4.443 -4.147 -16.590 1.00 90.19 90 GLN A O 1
ATOM 692 N N . SER A 1 91 ? 6.229 -5.090 -17.563 1.00 92.75 91 SER A N 1
ATOM 693 C CA . SER A 1 91 ? 7.151 -4.690 -16.495 1.00 92.75 91 SER A CA 1
ATOM 694 C C . SER A 1 91 ? 7.431 -3.185 -16.524 1.00 92.75 91 SER A C 1
ATOM 696 O O . SER A 1 91 ? 7.793 -2.627 -17.571 1.00 92.75 91 SER A O 1
ATOM 698 N N . PHE A 1 92 ? 7.365 -2.557 -15.348 1.00 93.12 92 PHE A N 1
ATOM 699 C CA . PHE A 1 92 ? 7.714 -1.152 -15.127 1.00 93.12 92 PHE A CA 1
ATOM 700 C C . PHE A 1 92 ? 9.213 -0.883 -15.000 1.00 93.12 92 PHE A C 1
ATOM 702 O O . PHE A 1 92 ? 9.646 0.269 -15.047 1.00 93.12 92 PHE A O 1
ATOM 709 N N . TYR A 1 93 ? 10.000 -1.944 -14.859 1.00 95.31 93 TYR A N 1
ATOM 710 C CA . TYR A 1 93 ? 11.430 -1.887 -14.601 1.00 95.31 93 TYR A CA 1
ATOM 711 C C . TYR A 1 93 ? 12.190 -2.554 -15.740 1.00 95.31 93 TYR A C 1
ATOM 713 O O . TYR A 1 93 ? 11.704 -3.506 -16.364 1.00 95.31 93 TYR A O 1
ATOM 721 N N . PHE A 1 94 ? 13.373 -2.037 -16.044 1.00 95.31 94 PHE A N 1
ATOM 722 C CA . PHE A 1 94 ? 14.289 -2.715 -16.945 1.00 95.31 94 PHE A CA 1
ATOM 723 C C . PHE A 1 94 ? 14.774 -4.034 -16.320 1.00 95.31 94 PHE A C 1
ATOM 725 O O . PHE A 1 94 ? 14.884 -4.127 -15.094 1.00 95.31 94 PHE A O 1
ATOM 732 N N . PRO A 1 95 ? 15.061 -5.057 -17.140 1.00 94.25 95 PRO A N 1
ATOM 733 C CA . PRO A 1 95 ? 15.725 -6.272 -16.684 1.00 94.25 95 PRO A CA 1
ATOM 734 C C . PRO A 1 95 ? 17.054 -5.980 -15.969 1.00 94.25 95 PRO A C 1
ATOM 736 O O . PRO A 1 95 ? 17.684 -4.948 -16.205 1.00 94.25 95 PRO A O 1
ATOM 739 N N . ASN A 1 96 ? 17.494 -6.883 -15.092 1.00 94.06 96 ASN A N 1
ATOM 740 C CA . ASN A 1 96 ? 18.762 -6.711 -14.371 1.00 94.06 96 ASN A CA 1
ATOM 741 C C . ASN A 1 96 ? 19.993 -6.837 -15.291 1.00 94.06 96 ASN A C 1
ATOM 743 O O . ASN A 1 96 ? 21.071 -6.398 -14.916 1.00 94.06 96 ASN A O 1
ATOM 747 N N . ASP A 1 97 ? 19.833 -7.406 -16.484 1.00 94.81 97 ASP A N 1
ATOM 748 C CA . ASP A 1 97 ? 20.842 -7.530 -17.541 1.00 94.81 97 ASP A CA 1
ATOM 749 C C . ASP A 1 97 ? 20.752 -6.405 -18.593 1.00 94.81 97 ASP A C 1
ATOM 751 O O . ASP A 1 97 ? 21.408 -6.464 -19.632 1.00 94.81 97 ASP A O 1
ATOM 755 N N . HIS A 1 98 ? 19.955 -5.356 -18.346 1.00 94.00 98 HIS A N 1
ATOM 756 C CA . HIS A 1 98 ? 19.839 -4.232 -19.274 1.00 94.00 98 HIS A CA 1
ATOM 757 C C . HIS A 1 98 ? 21.189 -3.502 -19.435 1.00 94.00 98 HIS A C 1
ATOM 759 O O . HIS A 1 98 ? 21.790 -3.115 -18.431 1.00 94.00 98 HIS A O 1
ATOM 765 N N . PRO A 1 99 ? 21.643 -3.219 -20.673 1.00 94.19 99 PRO A N 1
ATOM 766 C CA . PRO A 1 99 ? 23.025 -2.811 -20.956 1.00 94.19 99 PRO A CA 1
ATOM 767 C C . PRO A 1 99 ? 23.448 -1.480 -20.323 1.00 94.19 99 PRO A C 1
ATOM 769 O O . PRO A 1 99 ? 24.631 -1.265 -20.085 1.00 94.19 99 PRO A O 1
ATOM 772 N N . THR A 1 100 ? 22.502 -0.572 -20.073 1.00 94.56 100 THR A N 1
ATOM 773 C CA . THR A 1 100 ? 22.796 0.786 -19.574 1.00 94.56 100 THR A CA 1
ATOM 774 C C . THR A 1 100 ? 22.019 1.188 -18.325 1.00 94.56 100 THR A C 1
ATOM 776 O O . THR A 1 100 ? 22.351 2.189 -17.704 1.00 94.56 100 THR A O 1
ATOM 779 N N . MET A 1 101 ? 20.966 0.451 -17.965 1.00 95.25 101 MET A N 1
ATOM 780 C CA . MET A 1 101 ? 20.001 0.849 -16.922 1.00 95.25 101 MET A CA 1
ATOM 781 C C . MET A 1 101 ? 19.426 -0.385 -16.201 1.00 95.25 101 MET A C 1
ATOM 783 O O . MET A 1 101 ? 18.208 -0.582 -16.189 1.00 95.25 101 MET A O 1
ATOM 787 N N . PRO A 1 102 ? 20.276 -1.278 -15.669 1.00 95.94 102 PRO A N 1
ATOM 788 C CA . PRO A 1 102 ? 19.835 -2.537 -15.078 1.00 95.94 102 PRO A CA 1
ATOM 789 C C . PRO A 1 102 ? 18.919 -2.302 -13.872 1.00 95.94 102 PRO A C 1
ATOM 791 O O . PRO A 1 102 ? 19.294 -1.651 -12.902 1.00 95.94 102 PRO A O 1
ATOM 794 N N . GLY A 1 103 ? 17.689 -2.820 -13.923 1.00 94.75 103 GLY A N 1
ATOM 795 C CA . GLY A 1 103 ? 16.734 -2.713 -12.812 1.00 94.75 103 GLY A CA 1
ATOM 796 C C . GLY A 1 103 ? 16.137 -1.320 -12.568 1.00 94.75 103 GLY A C 1
ATOM 797 O O . GLY A 1 103 ? 15.372 -1.158 -11.614 1.00 94.75 103 GLY A O 1
ATOM 798 N N . TRP A 1 104 ? 16.453 -0.321 -13.397 1.00 95.69 104 TRP A N 1
ATOM 799 C CA . TRP A 1 104 ? 15.891 1.025 -13.270 1.00 95.69 104 TRP A CA 1
ATOM 800 C C . TRP A 1 104 ? 14.393 1.020 -13.582 1.00 95.69 104 TRP A C 1
ATOM 802 O O . TRP A 1 104 ? 13.917 0.249 -14.420 1.00 95.69 104 TRP A O 1
ATOM 812 N N . PHE A 1 105 ? 13.640 1.919 -12.951 1.00 94.75 105 PHE A N 1
ATOM 813 C CA . PHE A 1 105 ? 12.278 2.211 -13.390 1.00 94.75 105 PHE A CA 1
ATOM 814 C C . PHE A 1 105 ? 12.327 2.855 -14.783 1.00 94.75 105 PHE A C 1
ATOM 816 O O . PHE A 1 105 ? 13.166 3.720 -15.019 1.00 94.75 105 PHE A O 1
ATOM 823 N N . LYS A 1 106 ? 11.446 2.449 -15.706 1.00 94.75 106 LYS A N 1
ATOM 824 C CA . LYS A 1 106 ? 11.480 2.872 -17.124 1.00 94.75 106 LYS A CA 1
ATOM 825 C C . LYS A 1 106 ? 11.019 4.311 -17.375 1.00 94.75 106 LYS A C 1
ATOM 827 O O . LYS A 1 106 ? 11.258 4.836 -18.461 1.00 94.75 106 LYS A O 1
ATOM 832 N N . GLY A 1 107 ? 10.328 4.927 -16.419 1.00 91.62 107 GLY A N 1
ATOM 833 C CA . GLY A 1 107 ? 9.686 6.227 -16.605 1.00 91.62 107 GLY A CA 1
ATOM 834 C C . GLY A 1 107 ? 8.344 6.138 -17.339 1.00 91.62 107 GLY A C 1
ATOM 835 O O . GLY A 1 107 ? 8.144 5.301 -18.221 1.00 91.62 107 GLY A O 1
ATOM 836 N N . LEU A 1 108 ? 7.413 7.030 -16.994 1.00 88.56 108 LEU A N 1
ATOM 837 C CA . LEU A 1 108 ? 6.077 7.092 -17.595 1.00 88.56 108 LEU A CA 1
ATOM 838 C C . LEU A 1 108 ? 6.115 7.336 -19.117 1.00 88.56 108 LEU A C 1
ATOM 840 O O . LEU A 1 108 ? 5.279 6.805 -19.850 1.00 88.56 108 LEU A O 1
ATOM 844 N N . ALA A 1 109 ? 7.093 8.108 -19.603 1.00 84.06 109 ALA A N 1
ATOM 845 C CA . ALA A 1 109 ? 7.218 8.452 -21.023 1.00 84.06 109 ALA A CA 1
ATOM 846 C C . ALA A 1 109 ? 7.455 7.228 -21.927 1.00 84.06 109 ALA A C 1
ATOM 848 O O . ALA A 1 109 ? 7.080 7.229 -23.103 1.00 84.06 109 ALA A O 1
ATOM 849 N N . SER A 1 110 ? 8.046 6.168 -21.375 1.00 78.25 110 SER A N 1
ATOM 850 C CA . SER A 1 110 ? 8.278 4.907 -22.082 1.00 78.25 110 SER A CA 1
ATOM 851 C C . SER A 1 110 ? 6.970 4.174 -22.400 1.00 78.25 110 SER A C 1
ATOM 853 O O . SER A 1 110 ? 6.886 3.479 -23.409 1.00 78.25 110 SER A O 1
ATOM 855 N N . PHE A 1 111 ? 5.927 4.365 -21.586 1.00 72.62 111 PHE A N 1
ATOM 856 C CA . PHE A 1 111 ? 4.630 3.706 -21.764 1.00 72.62 111 PHE A CA 1
ATOM 857 C C . PHE A 1 111 ? 3.680 4.492 -22.669 1.00 72.62 111 PHE A C 1
ATOM 859 O O . PHE A 1 111 ? 2.898 3.891 -23.399 1.00 72.62 111 PHE A O 1
ATOM 866 N N . THR A 1 112 ? 3.778 5.823 -22.698 1.00 62.28 112 THR A N 1
ATOM 867 C CA . THR A 1 112 ? 2.967 6.650 -23.609 1.00 62.28 112 THR A CA 1
ATOM 868 C C . THR A 1 112 ? 3.432 6.563 -25.062 1.00 62.28 112 THR A C 1
ATOM 870 O O . THR A 1 112 ? 2.598 6.593 -25.964 1.00 62.28 112 THR A O 1
ATOM 873 N N . LYS A 1 113 ? 4.735 6.376 -25.320 1.00 52.81 113 LYS A N 1
ATOM 874 C CA . LYS A 1 113 ? 5.241 6.128 -26.685 1.00 52.81 113 LYS A CA 1
ATOM 875 C C . LYS A 1 113 ? 4.749 4.805 -27.282 1.00 52.81 113 LYS A C 1
ATOM 877 O O . LYS A 1 113 ? 4.535 4.742 -28.488 1.00 52.81 113 LYS A O 1
ATOM 882 N N . ALA A 1 114 ? 4.525 3.781 -26.456 1.00 50.69 114 ALA A N 1
ATOM 883 C CA . ALA A 1 114 ? 4.059 2.471 -26.913 1.00 50.69 114 ALA A CA 1
ATOM 884 C C . ALA A 1 114 ? 2.638 2.498 -27.517 1.00 50.69 114 ALA A C 1
ATOM 886 O O . ALA A 1 114 ? 2.291 1.604 -28.277 1.00 50.69 114 ALA A O 1
ATOM 887 N N . HIS A 1 115 ? 1.836 3.532 -27.232 1.00 43.16 115 HIS A N 1
ATOM 888 C CA . HIS A 1 115 ? 0.481 3.686 -27.774 1.00 43.16 115 HIS A CA 1
ATOM 889 C C . HIS A 1 115 ? 0.419 4.505 -29.082 1.00 43.16 115 HIS A C 1
ATOM 891 O O . HIS A 1 115 ? -0.648 4.638 -29.672 1.00 43.16 115 HIS A O 1
ATOM 897 N N . LEU A 1 116 ? 1.544 5.066 -29.548 1.00 35.50 116 LEU A N 1
ATOM 898 C CA . LEU A 1 116 ? 1.601 5.925 -30.744 1.00 35.50 116 LEU A CA 1
ATOM 899 C C . LEU A 1 116 ? 2.363 5.309 -31.922 1.00 35.50 116 LEU A C 1
ATOM 901 O O . LEU A 1 116 ? 2.538 5.968 -32.946 1.00 35.50 116 LEU A O 1
ATOM 905 N N . LEU A 1 117 ? 2.803 4.058 -31.809 1.00 32.16 117 LEU A N 1
ATOM 906 C CA . LEU A 1 117 ? 3.361 3.324 -32.938 1.00 32.16 117 LEU A CA 1
ATOM 907 C C . LEU A 1 117 ? 2.398 2.194 -33.309 1.00 32.16 117 LEU A C 1
ATOM 909 O O . LEU A 1 117 ? 2.205 1.292 -32.491 1.00 32.16 117 LEU A O 1
ATOM 913 N N . PRO A 1 118 ? 1.785 2.211 -34.510 1.00 32.41 118 PRO A N 1
ATOM 914 C CA . PRO A 1 118 ? 1.159 1.007 -35.024 1.00 32.41 118 PRO A CA 1
ATOM 915 C C . PRO A 1 118 ? 2.257 -0.052 -35.135 1.00 32.41 118 PRO A C 1
ATOM 917 O O . PRO A 1 118 ? 3.288 0.183 -35.771 1.00 32.41 118 PRO A O 1
ATOM 920 N N . GLN A 1 119 ? 2.049 -1.187 -34.466 1.00 36.06 119 GLN A N 1
ATOM 921 C CA . GLN A 1 119 ? 2.820 -2.400 -34.717 1.00 36.06 119 GLN A CA 1
ATOM 922 C C . GLN A 1 119 ? 2.699 -2.674 -36.219 1.00 36.06 119 GLN A C 1
ATOM 924 O O . GLN A 1 119 ? 1.588 -2.818 -36.733 1.00 36.06 119 GLN A O 1
ATOM 929 N N . LYS A 1 120 ? 3.829 -2.585 -36.916 1.00 34.38 120 LYS A N 1
ATOM 930 C CA . LYS A 1 120 ? 3.925 -2.690 -38.369 1.00 34.38 120 LYS A CA 1
ATOM 931 C C . LYS A 1 120 ? 4.255 -4.118 -38.764 1.00 34.38 120 LYS A C 1
ATOM 933 O O . LYS A 1 120 ? 5.045 -4.740 -38.021 1.00 34.38 120 LYS A O 1
#